Protein AF-A0A5B9EXR1-F1 (afdb_monomer_lite)

Radius of gyration: 25.13 Å; chains: 1; bounding box: 59×23×67 Å

Secondary structure (DSSP, 8-state):
--HHHHHHHHHHHHHHHHHHHHHHHHH-THHHHHHHHHHHHHHHHHHHHHHHHHTTSS-HHHHHHHHHHHHHHHHHHHHHHHHHHHHHHHHHHHHHHHHHHHTS-S-----

Structure (mmCIF, N/CA/C/O backbone):
data_AF-A0A5B9EXR1-F1
#
_entry.id   AF-A0A5B9EXR1-F1
#
loop_
_atom_site.group_PDB
_atom_site.id
_atom_site.type_symbol
_atom_site.label_atom_id
_atom_site.label_alt_id
_atom_site.label_comp_id
_atom_site.label_asym_id
_atom_site.label_entity_id
_atom_site.label_seq_id
_atom_site.pdbx_PDB_ins_code
_atom_site.Cartn_x
_atom_site.Cartn_y
_atom_site.Cartn_z
_atom_site.occupancy
_atom_site.B_iso_or_equiv
_atom_site.auth_seq_id
_atom_site.auth_comp_id
_atom_site.auth_asym_id
_atom_site.auth_atom_id
_atom_site.pdbx_PDB_model_num
ATOM 1 N N . MET A 1 1 ? 34.906 -4.772 -37.597 1.00 51.81 1 MET A N 1
ATOM 2 C CA . MET A 1 1 ? 34.035 -4.127 -36.593 1.00 51.81 1 MET A CA 1
ATOM 3 C C . MET A 1 1 ? 34.844 -3.049 -35.905 1.00 51.81 1 MET A C 1
ATOM 5 O O . MET A 1 1 ? 35.931 -3.363 -35.431 1.00 51.81 1 MET A O 1
ATOM 9 N N . ALA A 1 2 ? 34.386 -1.797 -35.930 1.00 67.19 2 ALA A N 1
ATOM 10 C CA . ALA A 1 2 ? 35.068 -0.712 -35.229 1.00 67.19 2 ALA A CA 1
ATOM 11 C C . ALA A 1 2 ? 34.726 -0.772 -33.730 1.00 67.19 2 ALA A C 1
ATOM 13 O O . ALA A 1 2 ? 33.625 -1.175 -33.365 1.00 67.19 2 ALA A O 1
ATOM 14 N N . ALA A 1 3 ? 35.645 -0.362 -32.851 1.00 66.88 3 ALA A N 1
ATOM 15 C CA . ALA A 1 3 ? 35.420 -0.380 -31.399 1.00 66.88 3 ALA A CA 1
ATOM 16 C C . ALA A 1 3 ? 34.176 0.430 -30.963 1.00 66.88 3 ALA A C 1
ATOM 18 O O . ALA A 1 3 ? 33.531 0.078 -29.979 1.00 66.88 3 ALA A O 1
ATOM 19 N N . GLY A 1 4 ? 33.801 1.464 -31.728 1.00 66.31 4 GLY A N 1
ATOM 20 C CA . GLY A 1 4 ? 32.588 2.256 -31.495 1.00 66.31 4 GLY A CA 1
ATOM 21 C C . GLY A 1 4 ? 31.277 1.496 -31.731 1.00 66.31 4 GLY A C 1
ATOM 22 O O . GLY A 1 4 ? 30.311 1.740 -31.013 1.00 66.31 4 GLY A O 1
ATOM 23 N N . ASP A 1 5 ? 31.252 0.531 -32.658 1.00 64.75 5 ASP A N 1
ATOM 24 C CA . ASP A 1 5 ? 30.054 -0.281 -32.928 1.00 64.75 5 ASP A CA 1
ATOM 25 C C . ASP A 1 5 ? 29.745 -1.221 -31.755 1.00 64.75 5 ASP A C 1
ATOM 27 O O . ASP A 1 5 ? 28.585 -1.429 -31.406 1.00 64.75 5 ASP A O 1
ATOM 31 N N . LEU A 1 6 ? 30.792 -1.759 -31.116 1.00 66.56 6 LEU A N 1
ATOM 32 C CA . LEU A 1 6 ? 30.665 -2.684 -29.989 1.00 66.56 6 LEU A CA 1
ATOM 33 C C . LEU A 1 6 ? 30.133 -1.968 -28.737 1.00 66.56 6 LEU A C 1
ATOM 35 O O . LEU A 1 6 ? 29.230 -2.464 -28.070 1.00 66.56 6 LEU A O 1
ATOM 39 N N . ILE A 1 7 ? 30.659 -0.776 -28.434 1.00 70.06 7 ILE A N 1
ATOM 40 C CA . ILE A 1 7 ? 30.182 0.050 -27.311 1.00 70.06 7 ILE A CA 1
ATOM 41 C C . ILE A 1 7 ? 28.709 0.422 -27.531 1.00 70.06 7 ILE A C 1
ATOM 43 O O . ILE A 1 7 ? 27.891 0.317 -26.616 1.00 70.06 7 ILE A O 1
ATOM 47 N N . ALA A 1 8 ? 28.339 0.766 -28.770 1.00 67.56 8 ALA A N 1
ATOM 48 C CA . ALA A 1 8 ? 26.969 1.134 -29.084 1.00 67.56 8 ALA A CA 1
ATOM 49 C C . ALA A 1 8 ? 25.961 -0.025 -28.922 1.00 67.56 8 ALA A C 1
ATOM 51 O O . ALA A 1 8 ? 24.831 0.189 -28.465 1.00 67.56 8 ALA A O 1
ATOM 52 N N . SER A 1 9 ? 26.350 -1.258 -29.259 1.00 66.81 9 SER A N 1
ATOM 53 C CA . SER A 1 9 ? 25.501 -2.429 -29.019 1.00 66.81 9 SER A CA 1
ATOM 54 C C . SER A 1 9 ? 25.370 -2.743 -27.527 1.00 66.81 9 SER A C 1
ATOM 56 O O . SER A 1 9 ? 24.250 -2.900 -27.048 1.00 66.81 9 SER A O 1
ATOM 58 N N . PHE A 1 10 ? 26.477 -2.732 -26.773 1.00 74.56 10 PHE A N 1
ATOM 59 C CA . PHE A 1 10 ? 26.465 -3.028 -25.332 1.00 74.56 10 PHE A CA 1
ATOM 60 C C . PHE A 1 10 ? 25.555 -2.083 -24.539 1.00 74.56 10 PHE A C 1
ATOM 62 O O . PHE A 1 10 ? 24.745 -2.534 -23.728 1.00 74.56 10 PHE A O 1
ATOM 69 N N . ASP A 1 11 ? 25.630 -0.779 -24.806 1.00 76.94 11 ASP A N 1
ATOM 70 C CA . ASP A 1 11 ? 24.762 0.198 -24.148 1.00 76.94 11 ASP A CA 1
ATOM 71 C C . ASP A 1 11 ? 23.278 -0.030 -24.500 1.00 76.94 11 ASP A C 1
ATOM 73 O O . ASP A 1 11 ? 22.393 0.276 -23.708 1.00 76.94 11 ASP A O 1
ATOM 77 N N . SER A 1 12 ? 22.973 -0.530 -25.705 1.00 79.25 12 SER A N 1
ATOM 78 C CA . SER A 1 12 ? 21.584 -0.743 -26.146 1.00 79.25 12 SER A CA 1
ATOM 79 C C . SER A 1 12 ? 20.980 -1.938 -25.432 1.00 79.25 12 SER A C 1
ATOM 81 O O . SER A 1 12 ? 19.850 -1.865 -24.951 1.00 79.25 12 SER A O 1
ATOM 83 N N . ASP A 1 13 ? 21.761 -3.008 -25.315 1.00 85.25 13 ASP A N 1
ATOM 84 C CA . ASP A 1 13 ? 21.377 -4.209 -24.586 1.00 85.25 13 ASP A CA 1
ATOM 85 C C . ASP A 1 13 ? 21.154 -3.891 -23.103 1.00 85.25 13 ASP A C 1
ATOM 87 O O . ASP A 1 13 ? 20.168 -4.337 -22.512 1.00 85.25 13 ASP A O 1
ATOM 91 N N . LEU A 1 14 ? 22.007 -3.046 -22.512 1.00 86.94 14 LEU A N 1
ATOM 92 C CA . LEU A 1 14 ? 21.849 -2.599 -21.130 1.00 86.94 14 LEU A CA 1
ATOM 93 C C . LEU A 1 14 ? 20.541 -1.820 -20.920 1.00 86.94 14 LEU A C 1
ATOM 95 O O . LEU A 1 14 ? 19.790 -2.138 -19.995 1.00 86.94 14 LEU A O 1
ATOM 99 N N . ILE A 1 15 ? 20.232 -0.849 -21.786 1.00 87.00 15 ILE A N 1
ATOM 100 C CA . ILE A 1 15 ? 18.989 -0.065 -21.685 1.00 87.00 15 ILE A CA 1
ATOM 101 C C . ILE A 1 15 ? 17.762 -0.967 -21.907 1.00 87.00 15 ILE A C 1
ATOM 103 O O . ILE A 1 15 ? 16.761 -0.827 -21.207 1.00 87.00 15 ILE A O 1
ATOM 107 N N . GLN A 1 16 ? 17.825 -1.945 -22.819 1.00 89.06 16 GLN A N 1
ATOM 108 C CA . GLN A 1 16 ? 16.736 -2.912 -23.011 1.00 89.06 16 GLN A CA 1
ATOM 109 C C . GLN A 1 16 ? 16.496 -3.785 -21.774 1.00 89.06 16 GLN A C 1
ATOM 111 O O . GLN A 1 16 ? 15.345 -4.049 -21.419 1.00 89.06 16 GLN A O 1
ATOM 116 N N . VAL A 1 17 ? 17.559 -4.240 -21.107 1.00 91.25 17 VAL A N 1
ATOM 117 C CA . VAL A 1 17 ? 17.443 -5.008 -19.858 1.00 91.25 17 VAL A CA 1
ATOM 118 C C . VAL A 1 17 ? 16.841 -4.145 -18.749 1.00 91.25 17 VAL A C 1
ATOM 120 O O . VAL A 1 17 ? 15.938 -4.604 -18.047 1.00 91.25 17 VAL A O 1
ATOM 123 N N . GLN A 1 18 ? 17.285 -2.892 -18.620 1.00 89.69 18 GLN A N 1
ATOM 124 C CA . GLN A 1 18 ? 16.734 -1.937 -17.654 1.00 89.69 18 GLN A CA 1
ATOM 125 C C . GLN A 1 18 ? 15.249 -1.666 -17.905 1.00 89.69 18 GLN A C 1
ATOM 127 O O . GLN A 1 18 ? 14.461 -1.725 -16.961 1.00 89.69 18 GLN A O 1
ATOM 132 N N . LEU A 1 19 ? 14.855 -1.463 -19.166 1.00 90.81 19 LEU A N 1
ATOM 133 C CA . LEU A 1 19 ? 13.458 -1.289 -19.552 1.00 90.81 19 LEU A CA 1
ATOM 134 C C . LEU A 1 19 ? 12.612 -2.492 -19.124 1.00 90.81 19 LEU A C 1
ATOM 136 O O . LEU A 1 19 ? 11.624 -2.324 -18.417 1.00 90.81 19 LEU A O 1
ATOM 140 N N . ARG A 1 20 ? 13.028 -3.715 -19.477 1.00 92.44 20 ARG A N 1
ATOM 141 C CA . ARG A 1 20 ? 12.295 -4.938 -19.103 1.00 92.44 20 ARG A CA 1
ATOM 142 C C . ARG A 1 20 ? 12.163 -5.087 -17.589 1.00 92.44 20 ARG A C 1
ATOM 144 O O . ARG A 1 20 ? 11.110 -5.487 -17.098 1.00 92.44 20 ARG A O 1
ATOM 151 N N . ALA A 1 21 ? 13.216 -4.762 -16.841 1.00 90.25 21 ALA A N 1
ATOM 152 C CA . ALA A 1 21 ? 13.193 -4.813 -15.383 1.00 90.25 21 ALA A CA 1
ATOM 153 C C . ALA A 1 21 ? 12.263 -3.750 -14.773 1.00 90.25 21 ALA A C 1
ATOM 155 O O . ALA A 1 21 ? 11.600 -4.021 -13.771 1.00 90.25 21 ALA A O 1
ATOM 156 N N . ALA A 1 22 ? 12.211 -2.546 -15.344 1.00 88.31 22 ALA A N 1
ATOM 157 C CA . ALA A 1 22 ? 11.296 -1.491 -14.915 1.00 88.31 22 ALA A CA 1
ATOM 158 C C . ALA A 1 22 ? 9.837 -1.834 -15.256 1.00 88.31 22 ALA A C 1
ATOM 160 O O . ALA A 1 22 ? 8.974 -1.732 -14.390 1.00 88.31 22 ALA A O 1
ATOM 161 N N . GLU A 1 23 ? 9.565 -2.349 -16.458 1.00 91.38 23 GLU A N 1
ATOM 162 C CA . GLU A 1 23 ? 8.231 -2.802 -16.873 1.00 91.38 23 GLU A CA 1
ATOM 163 C C . GLU A 1 23 ? 7.718 -3.954 -16.003 1.00 91.38 23 GLU A C 1
ATOM 165 O O . GLU A 1 23 ? 6.573 -3.926 -15.556 1.00 91.38 23 GLU A O 1
ATOM 170 N N . ALA A 1 24 ? 8.572 -4.936 -15.694 1.00 91.50 24 ALA A N 1
ATOM 171 C CA . ALA A 1 24 ? 8.216 -6.031 -14.795 1.00 91.50 24 ALA A CA 1
ATOM 172 C C . ALA A 1 24 ? 7.871 -5.528 -13.382 1.00 91.50 24 ALA A C 1
ATOM 174 O O . ALA A 1 24 ? 6.897 -5.985 -12.783 1.00 91.50 24 ALA A O 1
ATOM 175 N N . ARG A 1 25 ? 8.634 -4.557 -12.859 1.00 89.12 25 ARG A N 1
ATOM 176 C CA . ARG A 1 25 ? 8.349 -3.922 -11.562 1.00 89.12 25 ARG A CA 1
ATOM 177 C C . ARG A 1 25 ? 7.051 -3.113 -11.599 1.00 89.12 25 ARG A C 1
ATOM 179 O O . ARG A 1 25 ? 6.237 -3.258 -10.695 1.00 89.12 25 ARG A O 1
ATOM 186 N N . ALA A 1 26 ? 6.823 -2.330 -12.652 1.00 89.19 26 ALA A N 1
ATOM 187 C CA . ALA A 1 26 ? 5.615 -1.521 -12.824 1.00 89.19 26 ALA A CA 1
ATOM 188 C C . ALA A 1 26 ? 4.344 -2.375 -12.991 1.00 89.19 26 ALA A C 1
ATOM 190 O O . ALA A 1 26 ? 3.266 -1.971 -12.562 1.00 89.19 26 ALA A O 1
ATOM 191 N N . ALA A 1 27 ? 4.464 -3.565 -13.587 1.00 91.06 27 ALA A N 1
ATOM 192 C CA . ALA A 1 27 ? 3.355 -4.503 -13.753 1.00 91.06 27 ALA A CA 1
ATOM 193 C C . ALA A 1 27 ? 3.038 -5.317 -12.484 1.00 91.06 27 ALA A C 1
ATOM 195 O O . ALA A 1 27 ? 1.968 -5.917 -12.383 1.00 91.06 27 ALA A O 1
ATOM 196 N N . SER A 1 28 ? 3.953 -5.368 -11.513 1.00 93.44 28 SER A N 1
ATOM 197 C CA . SER A 1 28 ? 3.813 -6.203 -10.320 1.00 93.44 28 SER A CA 1
ATOM 198 C C . SER A 1 28 ? 2.949 -5.533 -9.244 1.00 93.44 28 SER A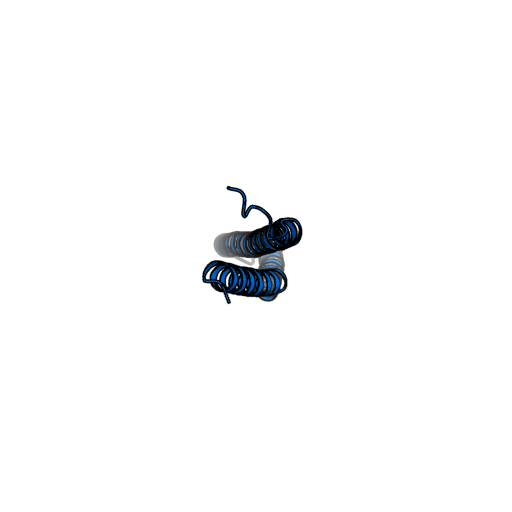 C 1
ATOM 200 O O . SER A 1 28 ? 3.461 -5.004 -8.259 1.00 93.44 28 SER A O 1
ATOM 202 N N . THR A 1 29 ? 1.623 -5.616 -9.375 1.00 95.38 29 THR A N 1
ATOM 203 C CA . THR A 1 29 ? 0.669 -4.998 -8.429 1.00 95.38 29 THR A CA 1
ATOM 204 C C . THR A 1 29 ? 0.506 -5.736 -7.099 1.00 95.38 29 THR A C 1
ATOM 206 O O . THR A 1 29 ? -0.110 -5.198 -6.182 1.00 95.38 29 THR A O 1
ATOM 209 N N . ALA A 1 30 ? 1.083 -6.933 -6.952 1.00 95.81 30 ALA A N 1
ATOM 210 C CA . ALA A 1 30 ? 0.835 -7.825 -5.817 1.00 95.81 30 ALA A CA 1
ATOM 211 C C . ALA A 1 30 ? 1.062 -7.175 -4.437 1.00 95.81 30 ALA A C 1
ATOM 213 O O . ALA A 1 30 ? 0.270 -7.398 -3.523 1.00 95.81 30 ALA A O 1
ATOM 214 N N . GLY A 1 31 ? 2.111 -6.355 -4.286 1.00 95.25 31 GLY A N 1
ATOM 215 C CA . GLY A 1 31 ? 2.398 -5.641 -3.033 1.00 95.25 31 GLY A CA 1
ATOM 216 C C . GLY A 1 31 ? 1.304 -4.633 -2.672 1.00 95.25 31 GLY A C 1
ATOM 217 O O . GLY A 1 31 ? 0.767 -4.656 -1.562 1.00 95.25 31 GLY A O 1
ATOM 218 N N . ARG A 1 32 ? 0.897 -3.811 -3.644 1.00 97.25 32 ARG A N 1
ATOM 219 C CA . ARG A 1 32 ? -0.202 -2.847 -3.501 1.00 97.25 32 ARG A CA 1
ATOM 220 C C . ARG A 1 32 ? -1.538 -3.547 -3.240 1.00 97.25 32 ARG A C 1
ATOM 222 O O . ARG A 1 32 ? -2.276 -3.117 -2.357 1.00 97.25 32 ARG A O 1
ATOM 229 N N . ASP A 1 33 ? -1.835 -4.629 -3.953 1.00 97.94 33 ASP A N 1
ATOM 230 C CA . ASP A 1 33 ? -3.093 -5.368 -3.798 1.00 97.94 33 ASP A CA 1
ATOM 231 C C . ASP A 1 33 ? -3.193 -6.026 -2.410 1.00 97.94 33 ASP A C 1
ATOM 233 O O . ASP A 1 33 ? -4.242 -5.971 -1.761 1.00 97.94 33 ASP A O 1
ATOM 237 N N . ALA A 1 34 ? -2.085 -6.574 -1.899 1.00 97.94 34 ALA A N 1
ATOM 238 C CA . ALA A 1 34 ? -2.014 -7.097 -0.537 1.00 97.94 34 ALA A CA 1
ATOM 239 C C . ALA A 1 34 ? -2.207 -5.991 0.518 1.00 97.94 34 ALA A C 1
ATOM 241 O O . ALA A 1 34 ? -2.979 -6.169 1.466 1.00 97.94 34 ALA A O 1
ATOM 242 N N . ALA A 1 35 ? -1.555 -4.836 0.339 1.00 97.75 35 ALA A N 1
ATOM 243 C CA . ALA A 1 35 ? -1.694 -3.692 1.238 1.00 97.75 35 ALA A CA 1
ATOM 244 C C . ALA A 1 35 ? -3.127 -3.126 1.247 1.00 97.75 35 ALA A C 1
ATOM 246 O O . ALA A 1 35 ? -3.656 -2.801 2.312 1.00 97.75 35 ALA A O 1
ATOM 247 N N . GLU A 1 36 ? -3.787 -3.065 0.086 1.00 98.38 36 GLU A N 1
ATOM 248 C CA . GLU A 1 36 ? -5.193 -2.659 -0.031 1.00 98.38 36 GLU A CA 1
ATOM 249 C C . GLU A 1 36 ? -6.109 -3.629 0.725 1.00 98.38 36 GLU A C 1
ATOM 251 O O . GLU A 1 36 ? -6.950 -3.197 1.516 1.00 98.38 36 GLU A O 1
ATOM 256 N N . GLY A 1 37 ? -5.908 -4.940 0.549 1.00 98.31 37 GLY A N 1
ATOM 257 C CA . GLY A 1 37 ? -6.662 -5.965 1.271 1.00 98.31 37 GLY A CA 1
ATOM 258 C C . GLY A 1 37 ? -6.513 -5.842 2.790 1.00 98.31 37 GLY A C 1
ATOM 259 O O . GLY A 1 37 ? -7.505 -5.885 3.524 1.00 98.31 37 GLY A O 1
ATOM 260 N N . GLN A 1 38 ? -5.288 -5.613 3.272 1.00 98.06 38 GLN A N 1
ATOM 261 C CA . GLN A 1 38 ? -5.022 -5.398 4.695 1.00 98.06 38 GLN A CA 1
ATOM 262 C C . GLN A 1 38 ? -5.705 -4.128 5.218 1.00 98.06 38 GLN A C 1
ATOM 264 O O . GLN A 1 38 ? -6.355 -4.158 6.268 1.00 98.06 38 GLN A O 1
ATOM 269 N N . ARG A 1 39 ? -5.606 -3.017 4.479 1.00 98.44 39 ARG A N 1
ATOM 270 C CA . ARG A 1 39 ? -6.263 -1.752 4.825 1.00 98.44 39 ARG A CA 1
ATOM 271 C C . ARG A 1 39 ? -7.784 -1.920 4.885 1.00 98.44 39 ARG A C 1
ATOM 273 O O . ARG A 1 39 ? -8.392 -1.494 5.866 1.00 98.44 39 ARG A O 1
ATOM 280 N N . ALA A 1 40 ? -8.400 -2.590 3.913 1.00 98.50 40 ALA A N 1
ATOM 281 C CA . ALA A 1 40 ? -9.841 -2.851 3.905 1.00 98.50 40 ALA A CA 1
ATOM 282 C C . ALA A 1 40 ? -10.297 -3.687 5.116 1.00 98.50 40 ALA A C 1
ATOM 284 O O . ALA A 1 40 ? -11.292 -3.354 5.766 1.00 98.50 40 ALA A O 1
ATOM 285 N N . ALA A 1 41 ? -9.544 -4.732 5.475 1.00 98.38 41 ALA A N 1
ATOM 286 C CA . ALA A 1 41 ? -9.840 -5.550 6.650 1.00 98.38 41 ALA A CA 1
ATOM 287 C C . ALA A 1 41 ? -9.764 -4.744 7.961 1.00 98.38 41 ALA A C 1
ATOM 289 O O . ALA A 1 41 ? -10.609 -4.906 8.849 1.00 98.38 41 ALA A O 1
ATOM 290 N N . LEU A 1 42 ? -8.779 -3.847 8.079 1.00 98.50 42 LEU A N 1
ATOM 291 C CA . LEU A 1 42 ? -8.604 -2.996 9.256 1.00 98.50 42 LEU A CA 1
ATOM 292 C C . LEU A 1 42 ? -9.672 -1.906 9.368 1.00 98.50 42 LEU A C 1
ATOM 294 O O . LEU A 1 42 ? -10.123 -1.642 10.480 1.00 98.50 42 LEU A O 1
ATOM 298 N N . VAL A 1 43 ? -10.144 -1.339 8.253 1.00 98.69 43 VAL A N 1
ATOM 299 C CA . VAL A 1 43 ? -11.310 -0.433 8.253 1.00 98.69 43 VAL A CA 1
ATOM 300 C C . VAL A 1 43 ? -12.516 -1.132 8.881 1.00 98.69 43 VAL A C 1
ATOM 302 O O . VAL A 1 43 ? -13.064 -0.650 9.870 1.00 98.69 43 VAL A O 1
ATOM 305 N N . ALA A 1 44 ? -12.856 -2.331 8.397 1.00 98.62 44 ALA A N 1
ATOM 306 C CA . ALA A 1 44 ? -13.973 -3.098 8.945 1.00 98.62 44 ALA A CA 1
ATOM 307 C C . ALA A 1 44 ? -13.780 -3.441 10.436 1.00 98.62 44 ALA A C 1
ATOM 309 O O . ALA A 1 44 ? -14.744 -3.481 11.206 1.00 98.62 44 ALA A O 1
ATOM 310 N N . ARG A 1 45 ? -12.538 -3.687 10.878 1.00 98.38 45 ARG A N 1
ATOM 311 C CA . ARG A 1 45 ? -12.222 -3.900 12.299 1.00 98.38 45 ARG A CA 1
ATOM 312 C C . ARG A 1 45 ? -12.466 -2.636 13.125 1.00 98.38 45 ARG A C 1
ATOM 314 O O . ARG A 1 45 ? -13.123 -2.739 14.159 1.00 98.38 45 ARG A O 1
ATOM 321 N N . VAL A 1 46 ? -11.974 -1.480 12.682 1.00 98.50 46 VAL A N 1
ATOM 322 C CA . VAL A 1 46 ? -12.168 -0.190 13.364 1.00 98.50 46 VAL A CA 1
ATOM 323 C C . VAL A 1 46 ? -13.653 0.141 13.487 1.00 98.50 46 VAL A C 1
ATOM 325 O O . VAL A 1 46 ? -14.094 0.509 14.574 1.00 98.50 46 VAL A O 1
ATOM 328 N N . ASP A 1 47 ? -14.440 -0.069 12.431 1.00 98.38 47 ASP A N 1
ATOM 329 C CA . ASP A 1 47 ? -15.882 0.198 12.449 1.00 98.38 47 ASP A CA 1
ATOM 330 C C . ASP A 1 47 ? -16.613 -0.671 13.479 1.00 98.38 47 ASP A C 1
ATOM 332 O O . ASP A 1 47 ? -17.402 -0.171 14.287 1.00 98.38 47 ASP A O 1
ATOM 336 N N . ARG A 1 48 ? -16.312 -1.978 13.512 1.00 98.19 48 ARG A N 1
ATOM 337 C CA . ARG A 1 48 ? -16.888 -2.901 14.505 1.00 98.19 48 ARG A CA 1
ATOM 338 C C . ARG A 1 48 ? -16.504 -2.523 15.934 1.00 98.19 48 ARG A C 1
ATOM 340 O O . ARG A 1 48 ? -17.364 -2.528 16.813 1.00 98.19 48 ARG A O 1
ATOM 347 N N . LEU A 1 49 ? -15.237 -2.180 16.174 1.00 98.19 49 LEU A N 1
ATOM 348 C CA . LEU A 1 49 ? -14.775 -1.758 17.500 1.00 98.19 49 LEU A CA 1
ATOM 349 C C . LEU A 1 49 ? -15.407 -0.426 17.913 1.00 98.19 49 LEU A C 1
ATOM 351 O O . LEU A 1 49 ? -15.803 -0.284 19.064 1.00 98.19 49 LEU A O 1
ATOM 355 N N . GLY A 1 50 ? -15.597 0.509 16.978 1.00 98.25 50 GLY A N 1
ATOM 356 C CA . GLY A 1 50 ? -16.286 1.776 17.227 1.00 98.25 50 GLY A CA 1
ATOM 357 C C . GLY A 1 50 ? -17.719 1.572 17.718 1.00 98.25 50 GLY A C 1
ATOM 358 O O . GLY A 1 50 ? -18.138 2.193 18.695 1.00 98.25 50 GLY A O 1
ATOM 359 N N . GLN A 1 51 ? -18.450 0.635 17.107 1.00 98.06 51 GLN A N 1
ATOM 360 C CA . GLN A 1 51 ? -19.782 0.243 17.579 1.00 98.06 51 GLN A CA 1
ATOM 361 C C . GLN A 1 51 ? -19.736 -0.431 18.960 1.00 98.06 51 GLN A C 1
ATOM 363 O O . GLN A 1 51 ? -20.622 -0.200 19.783 1.00 98.06 51 GLN A O 1
ATOM 368 N N . GLY A 1 52 ? -18.715 -1.253 19.223 1.00 97.94 52 GLY A N 1
ATOM 369 C CA . GLY A 1 52 ? -18.501 -1.900 20.520 1.00 97.94 52 GLY A CA 1
ATOM 370 C C . GLY A 1 52 ? -18.240 -0.898 21.646 1.00 97.94 52 GLY A C 1
ATOM 371 O O . GLY A 1 52 ? -18.870 -0.985 22.700 1.00 97.94 52 GLY A O 1
ATOM 372 N N . VAL A 1 53 ? -17.384 0.096 21.399 1.00 97.88 53 VAL A N 1
ATOM 373 C CA . VAL A 1 53 ? -17.087 1.189 22.336 1.00 97.88 53 VAL A CA 1
ATOM 374 C C . VAL A 1 53 ? -18.331 2.025 22.622 1.00 97.88 53 VAL A C 1
ATOM 376 O O . VAL A 1 53 ? -18.641 2.274 23.783 1.00 97.88 53 VAL A O 1
ATOM 379 N N . ALA A 1 54 ? -19.101 2.398 21.594 1.00 96.81 54 ALA A N 1
ATOM 380 C CA . ALA A 1 54 ? -20.332 3.178 21.769 1.00 96.81 54 ALA A CA 1
ATOM 381 C C . ALA A 1 54 ? -21.382 2.470 22.650 1.00 96.81 54 ALA A C 1
ATOM 383 O O . ALA A 1 54 ? -22.229 3.122 23.255 1.00 96.81 54 ALA A O 1
ATOM 384 N N . ARG A 1 55 ? -21.322 1.135 22.732 1.00 97.12 55 ARG A N 1
ATOM 385 C CA . ARG A 1 55 ? -22.188 0.297 23.577 1.00 97.12 55 ARG A CA 1
ATOM 386 C C . ARG A 1 55 ? -21.555 -0.069 24.925 1.00 97.12 55 ARG A C 1
ATOM 388 O O . ARG A 1 55 ? -22.165 -0.817 25.681 1.00 97.12 55 ARG A O 1
ATOM 395 N N . GLY A 1 56 ? -20.338 0.396 25.212 1.00 95.69 56 GLY A N 1
ATOM 396 C CA . GLY A 1 56 ? -19.580 0.035 26.415 1.00 95.69 56 GLY A CA 1
ATOM 397 C C . GLY A 1 56 ? -19.114 -1.426 26.462 1.00 95.6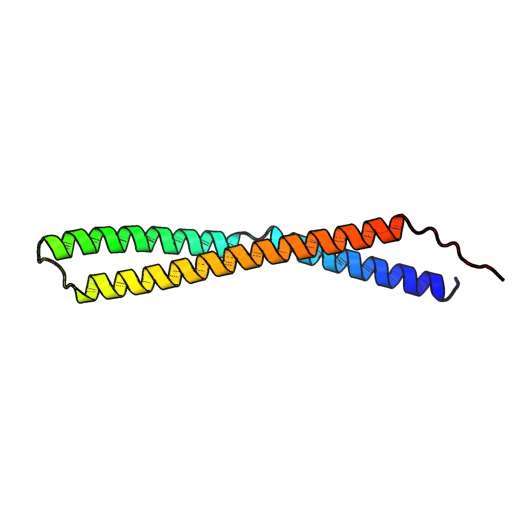9 56 GLY A C 1
ATOM 398 O O . GLY A 1 56 ? -18.735 -1.907 27.523 1.00 95.69 56 GLY A O 1
ATOM 399 N N . ALA A 1 57 ? -19.151 -2.145 25.335 1.00 96.38 57 ALA A N 1
ATOM 400 C CA . ALA A 1 57 ? -18.786 -3.562 25.249 1.00 96.38 57 ALA A CA 1
ATOM 401 C C . ALA A 1 57 ? -17.284 -3.791 24.994 1.00 96.38 57 ALA A C 1
ATOM 403 O O . ALA A 1 57 ? -16.799 -4.910 25.138 1.00 96.38 57 ALA A O 1
ATOM 404 N N . VAL A 1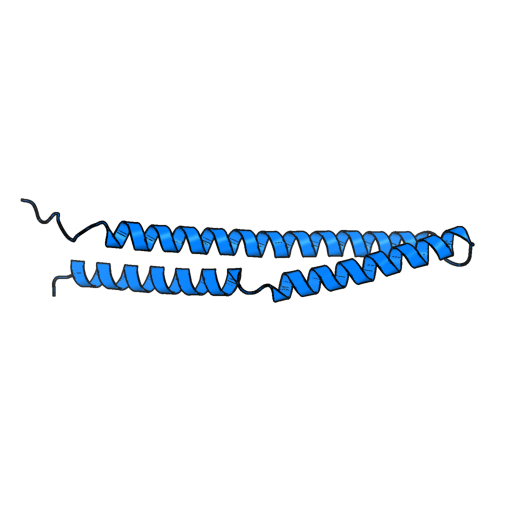 58 ? -16.563 -2.750 24.573 1.00 95.75 58 VAL A N 1
ATOM 405 C CA . VAL A 1 58 ? -15.135 -2.782 24.223 1.00 95.75 58 VAL A CA 1
ATOM 406 C C . VAL A 1 58 ? -14.459 -1.531 24.781 1.00 95.75 58 VAL A C 1
ATOM 408 O O . VAL A 1 58 ? -15.107 -0.492 24.921 1.00 95.75 58 VAL A O 1
ATOM 411 N 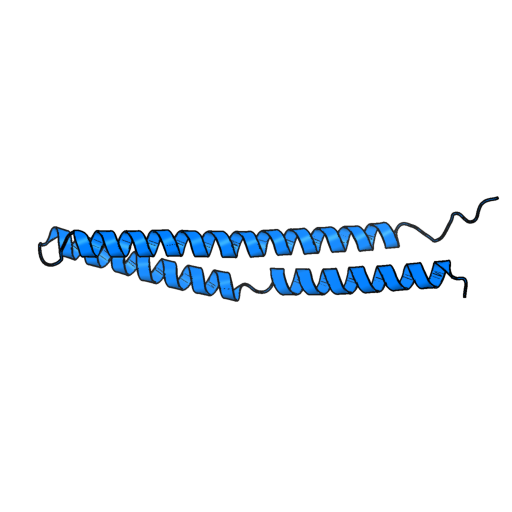N . SER A 1 59 ? -13.166 -1.618 25.102 1.00 97.75 59 SER A N 1
ATOM 412 C CA . SER A 1 59 ? -12.412 -0.480 25.622 1.00 97.75 59 SER A CA 1
ATOM 413 C C . SER A 1 59 ? -12.067 0.543 24.532 1.00 97.75 59 SER A C 1
ATOM 415 O O . SER A 1 59 ? -11.852 0.206 23.366 1.00 97.75 59 SER A O 1
ATOM 417 N N . GLN A 1 60 ? -11.954 1.812 24.927 1.00 97.75 60 GLN A N 1
ATOM 418 C CA . GLN A 1 60 ? -11.460 2.879 24.053 1.00 97.75 60 GLN A CA 1
ATOM 419 C C . GLN A 1 60 ? -10.027 2.594 23.557 1.00 97.75 60 GLN A C 1
ATOM 421 O O . GLN A 1 60 ? -9.703 2.892 22.409 1.00 97.75 60 GLN A O 1
ATOM 426 N N . ALA A 1 61 ? -9.195 1.961 24.392 1.00 98.25 61 ALA A N 1
ATOM 427 C CA . ALA A 1 61 ? -7.818 1.610 24.055 1.00 98.25 61 ALA A CA 1
ATOM 428 C C . ALA A 1 61 ? -7.737 0.606 22.890 1.00 98.25 61 ALA A C 1
ATOM 430 O O . ALA A 1 61 ? -6.904 0.768 22.001 1.00 98.25 61 ALA A O 1
ATOM 431 N N . ASP A 1 62 ? -8.638 -0.382 22.836 1.00 97.81 62 ASP A N 1
ATOM 432 C CA . ASP A 1 62 ? -8.684 -1.352 21.730 1.00 97.81 62 ASP A CA 1
ATOM 433 C C . ASP A 1 62 ? -9.043 -0.682 20.397 1.00 97.81 62 ASP A C 1
ATOM 435 O O . ASP A 1 62 ? -8.499 -1.023 19.342 1.00 97.81 62 ASP A O 1
ATOM 439 N N . LEU A 1 63 ? -9.953 0.297 20.436 1.00 98.38 63 LEU A N 1
ATOM 440 C CA . LEU A 1 63 ? -10.314 1.092 19.264 1.00 98.38 63 LEU A CA 1
ATOM 441 C C . LEU A 1 63 ? -9.145 1.970 18.798 1.00 98.38 63 LEU A C 1
ATOM 443 O O . LEU A 1 63 ? -8.901 2.079 17.597 1.00 98.38 63 LEU A O 1
ATOM 447 N N . GLU A 1 64 ? -8.416 2.588 19.724 1.00 98.50 64 GLU A N 1
ATOM 448 C CA . GLU A 1 64 ? -7.241 3.405 19.409 1.00 98.50 64 GLU A CA 1
ATOM 449 C C . GLU A 1 64 ? -6.098 2.569 18.827 1.00 98.50 64 GLU A C 1
ATOM 451 O O . GLU A 1 64 ? -5.526 2.955 17.806 1.00 98.50 64 GLU A O 1
ATOM 456 N N . ALA A 1 65 ? -5.839 1.383 19.384 1.00 98.50 65 ALA A N 1
ATOM 457 C CA . ALA A 1 65 ? -4.876 0.437 18.830 1.00 98.50 65 ALA A CA 1
ATOM 458 C C . ALA A 1 65 ? -5.243 0.035 17.391 1.00 98.50 65 ALA A C 1
ATOM 460 O O . ALA A 1 65 ? -4.412 0.123 16.487 1.00 98.50 65 ALA A O 1
ATOM 461 N N . ALA A 1 66 ? -6.510 -0.310 17.136 1.00 98.38 66 ALA A N 1
ATOM 462 C CA . ALA A 1 66 ? -6.965 -0.655 15.789 1.00 98.38 66 ALA A CA 1
ATOM 463 C C . ALA A 1 66 ? -6.873 0.524 14.802 1.00 98.38 66 ALA A C 1
ATOM 465 O O . ALA A 1 66 ? -6.557 0.328 13.628 1.00 98.38 66 ALA A O 1
ATOM 466 N N . ARG A 1 67 ? -7.116 1.759 15.260 1.00 98.50 67 ARG A N 1
ATOM 467 C CA . ARG A 1 67 ? -6.931 2.970 14.443 1.00 98.50 67 ARG A CA 1
ATOM 468 C C . ARG A 1 67 ? -5.462 3.207 14.098 1.00 98.50 67 ARG A C 1
ATOM 470 O O . ARG A 1 67 ? -5.171 3.591 12.968 1.00 98.50 67 ARG A O 1
ATOM 477 N N . PHE A 1 68 ? -4.549 2.956 15.033 1.00 98.62 68 PHE A N 1
ATOM 478 C CA . PHE A 1 68 ? -3.112 3.044 14.781 1.00 98.62 68 PHE A CA 1
ATOM 479 C C . PHE A 1 68 ? -2.643 1.996 13.759 1.00 98.62 68 PHE A C 1
ATOM 481 O O . PHE A 1 68 ? -1.919 2.325 12.815 1.00 98.62 68 PHE A O 1
ATOM 488 N N . GLU A 1 6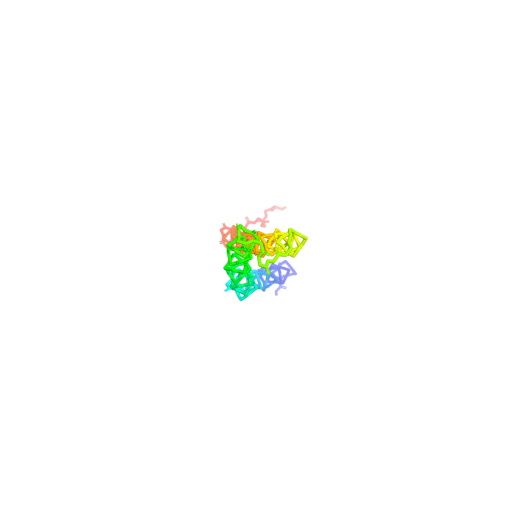9 ? -3.107 0.750 13.891 1.00 98.50 69 GLU A N 1
ATOM 489 C CA . GLU A 1 69 ? -2.850 -0.302 12.901 1.00 98.50 69 GLU A CA 1
ATOM 490 C C . GLU A 1 69 ? -3.362 0.102 11.509 1.00 98.50 69 GLU A C 1
ATOM 492 O O . GLU A 1 69 ? -2.633 -0.016 10.522 1.00 98.50 69 GLU A O 1
ATOM 497 N N . LEU A 1 70 ? -4.589 0.635 11.421 1.00 98.62 70 LEU A N 1
ATOM 498 C CA . LEU A 1 70 ? -5.154 1.131 10.165 1.00 98.62 70 LEU A CA 1
ATOM 499 C C . LEU A 1 70 ? -4.306 2.259 9.562 1.00 98.62 70 LEU A C 1
ATOM 501 O O . LEU A 1 70 ? -4.033 2.240 8.363 1.00 98.62 70 LEU A O 1
ATOM 505 N N . ALA A 1 71 ? -3.858 3.219 10.373 1.00 98.56 71 ALA A N 1
ATOM 506 C CA . ALA A 1 71 ? -3.000 4.307 9.906 1.00 98.56 71 ALA A CA 1
ATOM 507 C C . ALA A 1 71 ? -1.676 3.780 9.327 1.00 98.56 71 ALA A C 1
ATOM 509 O O . ALA A 1 71 ? -1.222 4.250 8.283 1.00 98.56 71 ALA A O 1
ATOM 510 N N . THR A 1 72 ? -1.096 2.752 9.951 1.00 98.50 72 THR A N 1
ATOM 511 C CA . THR A 1 72 ? 0.121 2.099 9.452 1.00 98.50 72 THR A CA 1
ATOM 512 C C . THR A 1 72 ? -0.142 1.378 8.129 1.00 98.50 72 THR A C 1
ATOM 514 O O . THR A 1 72 ? 0.633 1.530 7.187 1.00 98.50 72 THR A O 1
ATOM 517 N N . ALA A 1 73 ? -1.261 0.656 8.007 1.00 98.19 73 ALA A N 1
ATOM 518 C CA . ALA A 1 73 ? -1.638 -0.014 6.761 1.00 98.19 73 ALA A CA 1
ATOM 519 C C . ALA A 1 73 ? -1.888 0.972 5.605 1.00 98.19 73 ALA A C 1
ATOM 521 O O . ALA A 1 73 ? -1.489 0.699 4.474 1.00 98.19 73 ALA A O 1
ATOM 522 N N . ILE A 1 74 ? -2.482 2.140 5.881 1.00 98.50 74 ILE A N 1
ATOM 523 C CA . ILE A 1 74 ? -2.615 3.229 4.898 1.00 98.50 74 ILE A CA 1
ATOM 524 C C . ILE A 1 74 ? -1.232 3.715 4.445 1.00 98.50 74 ILE A C 1
ATOM 526 O O . ILE A 1 74 ? -1.003 3.889 3.250 1.00 98.50 74 ILE A O 1
ATOM 530 N N . GLY A 1 75 ? -0.291 3.890 5.378 1.00 98.25 75 GLY A N 1
ATOM 531 C CA . GLY A 1 75 ? 1.093 4.243 5.055 1.00 98.25 75 GLY A CA 1
ATOM 532 C C . GLY A 1 75 ? 1.767 3.217 4.137 1.00 98.25 75 GLY A C 1
ATOM 533 O O . GLY A 1 75 ? 2.396 3.596 3.149 1.00 98.25 75 GLY A O 1
ATOM 534 N N . THR A 1 76 ? 1.584 1.924 4.414 1.00 98.12 76 THR A N 1
ATOM 535 C CA . THR A 1 76 ? 2.090 0.836 3.564 1.00 98.12 76 THR A CA 1
ATOM 536 C C . THR A 1 76 ? 1.478 0.878 2.166 1.00 98.12 76 THR A C 1
ATOM 538 O O . THR A 1 76 ? 2.214 0.835 1.185 1.00 98.12 76 THR A O 1
ATOM 541 N N . LEU A 1 77 ? 0.155 1.028 2.051 1.00 98.31 77 LEU A N 1
ATOM 542 C CA . LEU A 1 77 ? -0.523 1.131 0.756 1.00 98.31 77 LEU A CA 1
ATOM 543 C C . LEU A 1 7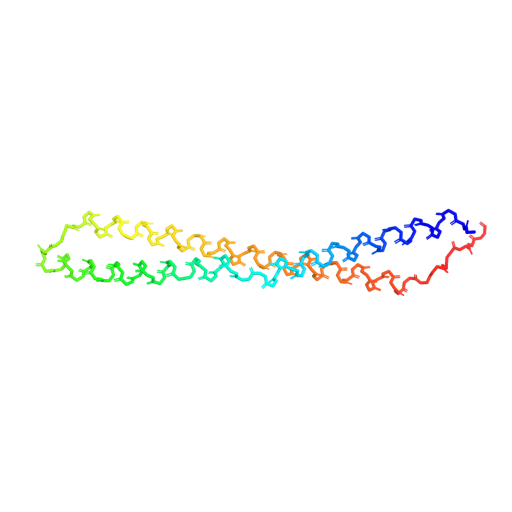7 ? -0.006 2.317 -0.069 1.00 98.31 77 LEU A C 1
ATOM 545 O O . LEU A 1 77 ? 0.257 2.172 -1.264 1.00 98.31 77 LEU A O 1
ATOM 549 N N . ASN A 1 78 ? 0.180 3.475 0.567 1.00 98.25 78 ASN A N 1
ATOM 550 C CA . ASN A 1 78 ? 0.728 4.654 -0.098 1.00 98.25 78 ASN A CA 1
ATOM 551 C C . ASN A 1 78 ? 2.151 4.392 -0.600 1.00 98.25 78 ASN A C 1
ATOM 553 O O . ASN A 1 78 ? 2.458 4.697 -1.748 1.00 98.25 78 ASN A O 1
ATOM 557 N N . ARG A 1 79 ? 3.004 3.768 0.221 1.00 97.88 79 ARG A N 1
ATOM 558 C CA . ARG A 1 79 ? 4.364 3.393 -0.182 1.00 97.88 79 ARG A CA 1
ATOM 559 C C . ARG A 1 79 ? 4.364 2.466 -1.397 1.00 97.88 79 ARG A C 1
ATOM 561 O O . ARG A 1 79 ? 5.086 2.738 -2.348 1.00 97.88 79 ARG A O 1
ATOM 568 N N . GLU A 1 80 ? 3.573 1.396 -1.378 1.00 97.56 80 GLU A N 1
ATOM 569 C CA . GLU A 1 80 ? 3.490 0.450 -2.502 1.00 97.56 80 GLU A CA 1
ATOM 570 C C . GLU A 1 80 ? 2.962 1.126 -3.776 1.00 97.56 80 GLU A C 1
ATOM 572 O O . GLU A 1 80 ? 3.452 0.875 -4.877 1.00 97.56 80 GLU A O 1
ATOM 577 N N . THR A 1 81 ? 2.010 2.048 -3.628 1.00 97.06 81 THR A N 1
ATOM 578 C CA . THR A 1 81 ? 1.489 2.847 -4.745 1.00 97.06 81 THR A CA 1
ATOM 579 C C . THR A 1 81 ? 2.571 3.746 -5.349 1.00 97.06 81 THR A C 1
ATOM 581 O O . THR A 1 81 ? 2.715 3.798 -6.571 1.00 97.06 81 THR A O 1
ATOM 584 N N . GLU A 1 82 ? 3.374 4.413 -4.518 1.00 97.00 82 GLU A N 1
ATOM 585 C CA . GLU A 1 82 ? 4.484 5.245 -4.995 1.00 97.00 82 GLU A CA 1
ATOM 586 C C . GLU A 1 82 ? 5.607 4.414 -5.628 1.00 97.00 82 GLU A C 1
ATOM 588 O O . GLU A 1 82 ? 6.176 4.828 -6.635 1.00 97.00 82 GLU A O 1
ATOM 593 N N . LEU A 1 83 ? 5.894 3.212 -5.117 1.00 94.81 83 LEU A N 1
ATOM 594 C CA . LEU A 1 83 ? 6.859 2.302 -5.745 1.00 94.81 83 LEU A CA 1
ATOM 595 C C . LEU A 1 83 ? 6.430 1.900 -7.162 1.00 94.81 83 LEU A C 1
ATOM 597 O O . LEU A 1 83 ? 7.256 1.915 -8.075 1.00 94.81 83 LEU A O 1
ATOM 601 N N . LEU A 1 84 ? 5.143 1.602 -7.369 1.00 95.19 84 LEU A N 1
ATOM 602 C CA . LEU A 1 84 ? 4.601 1.332 -8.705 1.00 95.19 84 LEU A CA 1
ATOM 603 C C . LEU A 1 84 ? 4.709 2.554 -9.620 1.00 95.19 84 LEU A C 1
ATOM 605 O O . LEU A 1 84 ? 5.079 2.425 -10.788 1.00 95.19 84 LEU A O 1
ATOM 609 N N . ARG A 1 85 ? 4.422 3.747 -9.089 1.00 96.00 85 ARG A N 1
ATOM 610 C CA . ARG A 1 85 ? 4.542 5.000 -9.837 1.00 96.00 85 ARG A CA 1
ATOM 611 C C . ARG A 1 85 ? 5.982 5.261 -10.277 1.00 96.00 85 ARG A C 1
ATOM 613 O O . ARG A 1 85 ? 6.203 5.604 -11.435 1.00 96.00 85 ARG A O 1
ATOM 620 N N . LEU A 1 86 ? 6.949 5.082 -9.380 1.00 95.25 86 LEU A N 1
ATOM 621 C CA . LEU A 1 86 ? 8.371 5.232 -9.688 1.00 95.25 86 LEU A CA 1
ATOM 622 C C . LEU A 1 86 ? 8.821 4.214 -10.738 1.00 95.25 86 LEU A C 1
ATOM 624 O O . LEU A 1 86 ? 9.452 4.599 -11.716 1.00 95.25 86 LEU A O 1
ATOM 628 N N . ALA A 1 87 ? 8.423 2.946 -10.606 1.00 91.88 87 ALA A N 1
ATOM 629 C CA . ALA A 1 87 ? 8.743 1.923 -11.600 1.00 91.88 87 ALA A CA 1
ATOM 630 C C . ALA A 1 87 ? 8.171 2.253 -12.992 1.00 91.88 87 ALA A C 1
ATOM 632 O O . ALA A 1 87 ? 8.822 1.999 -14.005 1.00 91.88 87 ALA A O 1
ATOM 633 N N . ALA A 1 88 ? 6.976 2.850 -13.057 1.00 94.19 88 ALA A N 1
ATOM 634 C CA . ALA A 1 88 ? 6.389 3.303 -14.316 1.00 94.19 88 ALA A CA 1
ATOM 635 C C . ALA A 1 88 ? 7.173 4.469 -14.944 1.00 94.19 88 ALA A C 1
ATOM 637 O O . ALA A 1 88 ? 7.366 4.483 -16.158 1.00 94.19 88 ALA A O 1
ATOM 638 N N . LEU A 1 89 ? 7.652 5.418 -14.131 1.00 95.88 89 LEU A N 1
ATOM 639 C CA . LEU A 1 89 ? 8.514 6.508 -14.600 1.00 95.88 89 LEU A CA 1
ATOM 640 C C . LEU A 1 89 ? 9.858 5.977 -15.119 1.00 95.88 89 LEU A C 1
ATOM 642 O O . LEU A 1 89 ? 10.260 6.345 -16.217 1.00 95.88 89 LEU A O 1
ATOM 646 N N . GLU A 1 90 ? 10.498 5.053 -14.396 1.00 93.62 90 GLU A N 1
ATOM 647 C CA . GLU A 1 90 ? 11.745 4.404 -14.833 1.00 93.62 90 GLU A CA 1
ATOM 648 C C . GLU A 1 90 ? 11.574 3.670 -16.176 1.00 93.62 90 GLU A C 1
ATOM 650 O O . GLU A 1 90 ? 12.452 3.716 -17.040 1.00 93.62 90 GLU A O 1
ATOM 655 N N . ALA A 1 91 ? 10.433 3.000 -16.379 1.00 92.25 91 ALA A N 1
ATOM 656 C CA . ALA A 1 91 ? 10.134 2.337 -17.646 1.00 92.25 91 ALA A CA 1
ATOM 657 C C . ALA A 1 91 ? 9.994 3.352 -18.789 1.00 92.25 91 ALA A C 1
ATOM 659 O O . ALA A 1 91 ? 10.511 3.131 -19.883 1.00 92.25 91 ALA A O 1
ATOM 660 N N . GLU A 1 92 ? 9.331 4.480 -18.540 1.00 94.31 92 GLU A N 1
ATOM 661 C CA . GLU A 1 92 ? 9.162 5.526 -19.546 1.00 94.31 92 GLU A CA 1
ATOM 662 C C . GLU A 1 92 ? 10.493 6.199 -19.909 1.00 94.31 92 GLU A C 1
ATOM 664 O O . GLU A 1 92 ? 10.798 6.370 -21.091 1.00 94.31 92 GLU A O 1
ATOM 669 N N . GLU A 1 93 ? 11.339 6.491 -18.920 1.00 91.81 93 GLU A N 1
ATOM 670 C CA . GLU A 1 93 ? 12.692 7.012 -19.143 1.00 91.81 93 GLU A CA 1
ATOM 671 C C . GLU A 1 93 ? 13.528 6.065 -20.018 1.00 91.81 93 GLU A C 1
ATOM 673 O O . GLU A 1 93 ? 14.151 6.499 -20.993 1.00 91.81 93 GLU A O 1
ATOM 678 N N . ALA A 1 94 ? 13.493 4.759 -19.736 1.00 89.81 94 ALA A N 1
ATOM 679 C CA . ALA A 1 94 ? 14.214 3.763 -20.524 1.00 89.81 94 ALA A CA 1
ATOM 680 C C . ALA A 1 94 ? 13.674 3.641 -21.965 1.00 89.81 94 ALA A C 1
ATOM 682 O O . ALA A 1 94 ? 14.456 3.462 -22.905 1.00 89.81 94 ALA A O 1
ATOM 683 N N . ARG A 1 95 ? 12.358 3.800 -22.182 1.00 89.88 95 ARG A N 1
ATOM 684 C CA . ARG A 1 95 ? 11.770 3.855 -23.537 1.00 89.88 95 ARG A CA 1
ATOM 685 C C . ARG A 1 95 ? 12.253 5.069 -24.315 1.00 89.88 95 ARG A C 1
ATOM 687 O O . ARG A 1 95 ? 12.669 4.919 -25.464 1.00 89.88 95 ARG A O 1
ATOM 694 N N . ILE A 1 96 ? 12.229 6.248 -23.695 1.00 90.88 96 ILE A N 1
ATOM 695 C CA . ILE A 1 96 ? 12.698 7.493 -24.314 1.00 90.88 96 ILE A CA 1
ATOM 696 C C . ILE A 1 96 ? 14.180 7.369 -24.692 1.00 90.88 96 ILE A C 1
ATOM 698 O O . ILE A 1 96 ? 14.570 7.748 -25.798 1.00 90.88 96 ILE A O 1
ATOM 702 N N . ALA A 1 97 ? 15.005 6.778 -23.822 1.00 87.81 97 ALA A N 1
ATOM 703 C CA . ALA A 1 97 ? 16.420 6.541 -24.101 1.00 87.81 97 ALA A CA 1
ATOM 704 C C . ALA A 1 97 ? 16.639 5.645 -25.338 1.00 87.81 97 ALA A C 1
ATOM 706 O O . ALA A 1 97 ? 17.465 5.972 -26.194 1.00 87.81 97 ALA A O 1
ATOM 707 N N . LEU A 1 98 ? 15.866 4.559 -25.488 1.00 85.88 98 LEU A N 1
ATOM 708 C CA . LEU A 1 98 ? 15.924 3.701 -26.681 1.00 85.88 98 LEU A CA 1
ATOM 709 C C . LEU A 1 98 ? 15.456 4.426 -27.948 1.00 85.88 98 LEU A C 1
ATOM 711 O O . LEU A 1 98 ? 16.096 4.306 -28.994 1.00 85.88 98 LEU A O 1
ATOM 715 N N . GLN A 1 99 ? 14.368 5.196 -27.862 1.00 86.38 99 GLN A N 1
ATOM 716 C CA . GLN A 1 99 ? 13.829 5.951 -28.996 1.00 86.38 99 GLN A CA 1
ATOM 717 C C . GLN A 1 99 ? 14.828 6.999 -29.497 1.00 86.38 99 GLN A C 1
ATOM 719 O O . GLN A 1 99 ? 15.160 7.012 -30.684 1.00 86.38 99 GLN A O 1
ATOM 724 N N . ASN A 1 100 ? 15.376 7.815 -28.595 1.00 81.56 100 ASN A N 1
ATOM 725 C CA . ASN A 1 100 ? 16.361 8.845 -28.931 1.00 81.56 100 ASN A CA 1
ATOM 726 C C . ASN A 1 100 ? 17.625 8.252 -29.556 1.00 81.56 100 ASN A C 1
ATOM 728 O O . ASN A 1 100 ? 18.209 8.849 -30.461 1.00 81.56 100 ASN A O 1
ATOM 732 N N . ARG A 1 101 ? 18.019 7.051 -29.125 1.00 71.56 101 ARG A N 1
ATOM 733 C CA . ARG A 1 101 ? 19.133 6.333 -29.736 1.00 71.56 101 ARG A CA 1
ATOM 734 C C . ARG A 1 101 ? 18.809 5.820 -31.133 1.00 71.56 101 ARG A C 1
ATOM 736 O O . ARG A 1 101 ? 19.626 5.974 -32.032 1.00 71.56 101 ARG A O 1
ATOM 743 N N . SER A 1 102 ? 17.623 5.246 -31.334 1.00 65.75 102 SER A N 1
ATOM 744 C CA . SER A 1 102 ? 17.184 4.795 -32.662 1.00 65.75 102 SER A CA 1
ATOM 745 C C . SER A 1 102 ? 17.049 5.948 -33.670 1.00 65.75 102 SER A C 1
ATOM 747 O O . SER A 1 102 ? 17.189 5.734 -34.871 1.00 65.75 102 SER A O 1
ATOM 749 N N . ALA A 1 103 ? 16.840 7.176 -33.178 1.00 61.78 103 ALA A N 1
ATOM 750 C CA . ALA A 1 103 ? 16.768 8.402 -33.969 1.00 61.78 103 ALA A CA 1
ATOM 751 C C . ALA A 1 103 ? 18.137 9.063 -34.243 1.00 61.78 103 ALA A C 1
ATOM 753 O O . ALA A 1 103 ? 18.207 9.966 -35.076 1.00 61.78 103 ALA A O 1
ATOM 754 N N . GLN A 1 104 ? 19.221 8.634 -33.583 1.00 55.28 104 GLN A N 1
ATOM 755 C CA . GLN A 1 104 ? 20.591 9.047 -33.902 1.00 55.28 104 GLN A CA 1
ATOM 756 C C . GLN A 1 104 ? 21.229 8.014 -34.844 1.00 55.28 104 GLN A C 1
ATOM 758 O O . GLN A 1 104 ? 21.782 7.018 -34.374 1.00 55.28 104 GLN A O 1
ATOM 763 N N . PRO A 1 105 ? 21.196 8.209 -36.176 1.00 47.59 105 PRO A N 1
ATOM 764 C CA . PRO A 1 105 ? 21.998 7.379 -37.060 1.00 47.59 105 PRO A CA 1
ATOM 765 C C . PRO A 1 105 ? 23.479 7.618 -36.747 1.00 47.59 105 PRO A C 1
ATOM 767 O O . PRO A 1 105 ? 23.911 8.766 -36.621 1.00 47.59 105 PRO A O 1
ATOM 770 N N . CYS A 1 106 ? 24.261 6.539 -36.640 1.00 51.66 106 CYS A N 1
ATOM 771 C CA . CYS A 1 106 ? 25.724 6.577 -36.680 1.00 51.66 106 CYS A CA 1
ATOM 772 C C . CYS A 1 106 ? 26.174 7.504 -37.819 1.00 51.66 106 CYS A C 1
ATOM 774 O O . CYS A 1 106 ? 26.071 7.153 -38.991 1.00 51.66 106 CYS A O 1
ATOM 776 N N . GLY A 1 107 ? 26.605 8.719 -37.481 1.00 54.72 107 GLY A N 1
ATOM 777 C CA . GLY A 1 107 ? 26.669 9.781 -38.479 1.00 54.72 107 GLY A CA 1
ATOM 778 C C . GLY A 1 107 ? 27.363 11.053 -38.019 1.00 54.72 107 GLY A C 1
ATOM 779 O O . GLY A 1 107 ? 26.902 12.139 -38.343 1.00 54.72 107 GLY A O 1
ATOM 780 N N . ARG A 1 108 ? 28.477 10.937 -37.290 1.00 46.25 108 ARG A N 1
ATOM 781 C CA . ARG A 1 108 ? 29.564 11.933 -37.337 1.00 46.25 108 ARG A CA 1
ATOM 782 C C . ARG A 1 108 ? 30.919 11.232 -37.275 1.00 46.25 108 ARG A C 1
ATOM 784 O O . ARG A 1 108 ? 31.673 11.363 -36.321 1.00 46.25 108 ARG A O 1
ATOM 791 N N . ALA A 1 109 ? 31.218 10.489 -38.335 1.00 49.41 109 ALA A N 1
ATOM 792 C CA . ALA A 1 109 ? 32.569 10.510 -38.872 1.00 49.41 109 ALA A CA 1
ATOM 793 C C . ALA A 1 109 ? 32.656 11.780 -39.728 1.00 49.41 109 ALA A C 1
ATOM 795 O O . ALA A 1 109 ? 32.097 11.836 -40.820 1.00 49.41 109 ALA A O 1
ATOM 796 N N . SER A 1 110 ? 33.262 12.836 -39.201 1.00 45.94 110 SER A N 1
ATOM 797 C CA . SER A 1 110 ? 33.535 14.042 -39.977 1.00 45.94 110 SER A CA 1
ATOM 798 C C . SER A 1 110 ? 34.872 14.620 -39.546 1.00 45.94 110 SER A C 1
ATOM 800 O O . SER A 1 110 ? 34.938 15.207 -38.468 1.00 45.94 110 SER A O 1
ATOM 802 N N . GLY A 1 111 ? 35.858 14.465 -40.437 1.00 39.47 111 GLY A N 1
ATOM 803 C CA . GLY A 1 111 ? 37.070 15.284 -40.529 1.00 39.47 111 GLY A CA 1
ATOM 804 C C . GLY A 1 111 ? 38.238 14.805 -39.701 1.00 39.47 111 GLY A C 1
ATOM 805 O O . GLY A 1 111 ? 38.277 15.187 -38.516 1.00 39.47 111 GLY A O 1
#

Sequence (111 aa):
MAAGDLIASFDSDLIQVQLRAAEARAASTAGRDAAEGQRAALVARVDRLGQGVARGAVSQADLEAARFELATAIGTLNRETELLRLAALEAEEARIALQNRSAQPCGRASG

Foldseek 3Di:
DDPVVVVLVVVLVVLVVQLVVLVVQLPPCPQLVVLVVQLVVLVVVLVVQVVCVVVVNHDPVVSVVSVVSNVVSVVSNVVSVVSSVVSVVSNVVSVVVNVVSVVDDPDPPDD

pLDDT: mean 88.08, std 15.03, range [39.47, 98.69]